Protein AF-A0A315W1S6-F1 (afdb_monomer_lite)

Foldseek 3Di:
DDDDDDPDPVVVVVVVVPVVDQPVNVVVVVCVVVVVVCVVVDVDCPDDDDVCCCVVPVVCVLVVVVVVPDPVVVCVVCVVVVCCCQPVVLQVQLCVQLVVVVVCVVVVVDDPPPPDDSVNSSVVSNVVSNDDVSSVVD

Organism: Gambusia affinis (NCBI:txid33528)

Structure (mmCIF, N/CA/C/O backbone):
data_AF-A0A315W1S6-F1
#
_entry.id   AF-A0A315W1S6-F1
#
loop_
_atom_site.group_PDB
_atom_site.id
_atom_site.type_symbol
_atom_site.label_atom_id
_atom_site.label_alt_id
_atom_site.label_comp_id
_atom_site.label_asym_id
_atom_site.label_entity_id
_atom_site.label_seq_id
_atom_site.pdbx_PDB_ins_code
_atom_site.Cartn_x
_atom_site.Cartn_y
_atom_site.Cartn_z
_atom_site.occupancy
_atom_site.B_iso_or_equiv
_atom_site.auth_seq_id
_atom_site.auth_comp_id
_atom_site.auth_asym_id
_atom_site.auth_atom_id
_atom_site.pdbx_PDB_model_num
ATOM 1 N N . MET A 1 1 ? -32.386 -45.837 -1.961 1.00 40.44 1 MET A N 1
ATOM 2 C CA . MET A 1 1 ? -31.676 -45.824 -3.257 1.00 40.44 1 MET A CA 1
ATOM 3 C C . MET A 1 1 ? -31.891 -44.440 -3.858 1.00 40.44 1 MET A C 1
ATOM 5 O O . MET A 1 1 ? -33.001 -44.146 -4.264 1.00 40.44 1 MET A O 1
ATOM 9 N N . THR A 1 2 ? -31.034 -43.481 -3.483 1.00 41.53 2 THR A N 1
ATOM 10 C CA . THR A 1 2 ? -29.819 -43.013 -4.211 1.00 41.53 2 THR A CA 1
ATOM 11 C C . THR A 1 2 ? -30.182 -41.946 -5.255 1.00 41.53 2 THR A C 1
ATOM 13 O O . THR A 1 2 ? -30.744 -42.282 -6.284 1.00 41.53 2 THR A O 1
ATOM 16 N N . THR A 1 3 ? -30.145 -40.657 -4.887 1.00 52.09 3 THR A N 1
ATOM 17 C CA . THR A 1 3 ? -29.018 -39.701 -5.079 1.00 52.09 3 THR A CA 1
ATOM 18 C C . THR A 1 3 ? -28.906 -39.209 -6.529 1.00 52.09 3 THR A C 1
ATOM 20 O O . THR A 1 3 ? -28.608 -40.022 -7.393 1.00 52.09 3 THR A O 1
ATOM 23 N N . GLY A 1 4 ? -29.042 -37.890 -6.782 1.00 50.69 4 GLY A N 1
ATOM 24 C CA . GLY A 1 4 ? -28.357 -37.287 -7.944 1.00 50.69 4 GLY A CA 1
ATOM 25 C C . GLY A 1 4 ? -28.987 -36.149 -8.771 1.00 50.69 4 GLY A C 1
ATOM 26 O O . GLY A 1 4 ? -28.719 -36.138 -9.963 1.00 50.69 4 GLY A O 1
ATOM 27 N N . TYR A 1 5 ? -29.753 -35.183 -8.235 1.00 46.59 5 TYR A N 1
ATOM 28 C CA . TYR A 1 5 ? -30.288 -34.079 -9.078 1.00 46.59 5 TYR A CA 1
ATOM 29 C C . TYR A 1 5 ? -30.145 -32.644 -8.526 1.00 46.59 5 TYR A C 1
ATOM 31 O O . TYR A 1 5 ? -30.942 -31.779 -8.865 1.00 46.59 5 TYR A O 1
ATOM 39 N N . LEU A 1 6 ? -29.125 -32.341 -7.714 1.00 47.41 6 LEU A N 1
ATOM 40 C CA . LEU A 1 6 ? -28.901 -30.975 -7.187 1.00 47.41 6 LEU A CA 1
ATOM 41 C C . LEU A 1 6 ? -27.542 -30.366 -7.582 1.00 47.41 6 LEU A C 1
ATOM 43 O O . LEU A 1 6 ? -26.946 -29.632 -6.802 1.00 47.41 6 LEU A O 1
ATOM 47 N N . THR A 1 7 ? -27.008 -30.667 -8.770 1.00 53.94 7 THR A N 1
ATOM 48 C CA . THR A 1 7 ? -25.676 -30.166 -9.175 1.00 53.94 7 THR A CA 1
ATOM 49 C C . THR A 1 7 ? -25.569 -29.805 -10.663 1.00 53.94 7 THR A C 1
ATOM 51 O O . THR A 1 7 ? -24.853 -30.475 -11.405 1.00 53.94 7 THR A O 1
ATOM 54 N N . PRO A 1 8 ? -26.266 -28.750 -11.126 1.00 46.69 8 PRO A N 1
ATOM 55 C CA . PRO A 1 8 ? -25.582 -27.846 -12.067 1.00 46.69 8 PRO A CA 1
ATOM 56 C C . PRO A 1 8 ? -25.764 -26.341 -11.783 1.00 46.69 8 PRO A C 1
ATOM 58 O O . PRO A 1 8 ? -24.904 -25.549 -12.162 1.00 46.69 8 PRO A O 1
ATOM 61 N N . GLU A 1 9 ? -26.823 -25.914 -11.087 1.00 46.53 9 GLU A N 1
ATOM 62 C CA . GLU A 1 9 ? -27.133 -24.477 -10.935 1.00 46.53 9 GLU A CA 1
ATOM 63 C C . GLU A 1 9 ? -26.238 -23.765 -9.908 1.00 46.53 9 GLU A C 1
ATOM 65 O O . GLU A 1 9 ? -25.869 -22.607 -10.098 1.00 46.53 9 GLU A O 1
ATOM 70 N N . VAL A 1 10 ? -25.790 -24.477 -8.868 1.00 51.47 10 VAL A N 1
ATOM 71 C CA . VAL A 1 10 ? -24.841 -23.938 -7.874 1.00 51.47 10 VAL A CA 1
ATOM 72 C C . VAL A 1 10 ? -23.447 -23.731 -8.487 1.00 51.47 10 VAL A C 1
ATOM 74 O O . VAL A 1 10 ? -22.735 -22.798 -8.123 1.00 51.47 10 VAL A O 1
ATOM 77 N N . PHE A 1 11 ? -23.073 -24.548 -9.477 1.00 42.72 11 PHE A N 1
ATOM 78 C CA . PHE A 1 11 ? -21.763 -24.473 -10.131 1.00 42.72 11 PHE A CA 1
ATOM 79 C C . PHE A 1 11 ? -21.660 -23.329 -11.153 1.00 42.72 11 PHE A C 1
ATOM 81 O O . PHE A 1 11 ? -20.580 -22.769 -11.336 1.00 42.72 11 PHE A O 1
ATOM 88 N N . HIS A 1 12 ? -22.770 -22.912 -11.771 1.00 43.03 12 HIS A N 1
ATOM 89 C CA . HIS A 1 12 ? -22.764 -21.793 -12.723 1.00 43.03 12 HIS A CA 1
ATOM 90 C C . HIS A 1 12 ? -22.821 -20.405 -12.062 1.00 43.03 12 HIS A C 1
ATOM 92 O O . HIS A 1 12 ? -22.309 -19.441 -12.634 1.00 43.03 12 HIS A O 1
ATOM 98 N N . LEU A 1 13 ? -23.374 -20.285 -10.849 1.00 49.09 13 LEU A N 1
ATOM 99 C CA . LEU A 1 13 ? -23.348 -19.032 -10.077 1.00 49.09 13 LEU A CA 1
ATOM 100 C C . LEU A 1 13 ? -21.956 -18.720 -9.502 1.00 49.09 13 LEU A C 1
ATOM 102 O O . LEU A 1 13 ? -21.578 -17.552 -9.399 1.00 49.09 13 LEU A O 1
ATOM 106 N N . SER A 1 14 ? -21.169 -19.758 -9.205 1.00 47.84 14 SER A N 1
ATOM 107 C CA . SER A 1 14 ? -19.799 -19.638 -8.691 1.00 47.84 14 SER A CA 1
ATOM 108 C C . SER A 1 14 ? -18.848 -18.948 -9.681 1.00 47.84 14 SER A C 1
ATOM 110 O O . SER A 1 14 ? -18.038 -18.123 -9.270 1.00 47.84 14 SER A O 1
ATOM 112 N N . GLN A 1 15 ? -19.000 -19.183 -10.989 1.00 45.25 15 GLN A N 1
ATOM 113 C CA . GLN A 1 15 ? -18.109 -18.611 -12.008 1.00 45.25 15 GLN A CA 1
ATOM 114 C C . GLN A 1 15 ? -18.272 -17.092 -12.198 1.00 45.25 15 GLN A C 1
ATOM 116 O O . GLN A 1 15 ? -17.299 -16.428 -12.539 1.00 45.25 15 GLN A O 1
ATOM 121 N N . ARG A 1 16 ? -19.460 -16.510 -11.955 1.00 46.75 16 ARG A N 1
ATOM 122 C CA . ARG A 1 16 ? -19.651 -15.044 -12.037 1.00 46.75 16 ARG A CA 1
ATOM 123 C C . ARG A 1 16 ? -19.263 -14.306 -10.758 1.00 46.75 16 ARG A C 1
ATOM 125 O O . ARG A 1 16 ? -18.845 -13.155 -10.842 1.00 46.75 16 ARG A O 1
ATOM 132 N N . PHE A 1 17 ? -19.410 -14.933 -9.590 1.00 48.69 17 PHE A N 1
ATOM 133 C CA . PHE A 1 17 ? -19.080 -14.286 -8.315 1.00 48.69 17 PHE A CA 1
ATOM 134 C C . PHE A 1 17 ? -17.566 -14.141 -8.110 1.00 48.69 17 PHE A C 1
ATOM 136 O O . PHE A 1 17 ? -17.119 -13.132 -7.568 1.00 48.69 17 PHE A O 1
ATOM 143 N N . THR A 1 18 ? -16.776 -15.085 -8.629 1.00 50.47 18 THR A N 1
ATOM 144 C CA . THR A 1 18 ? -15.306 -15.009 -8.625 1.00 50.47 18 THR A CA 1
ATOM 145 C C . THR A 1 18 ? -14.748 -13.931 -9.565 1.00 50.47 18 THR A C 1
ATOM 147 O O . THR A 1 18 ? -13.646 -13.453 -9.341 1.00 50.47 18 THR A O 1
ATOM 150 N N . THR A 1 19 ? -15.485 -13.472 -10.588 1.00 54.88 19 THR A N 1
ATOM 151 C CA . THR A 1 19 ? -14.997 -12.382 -11.466 1.00 54.88 19 THR A CA 1
ATOM 152 C C . THR A 1 19 ? -15.168 -10.989 -10.849 1.00 54.88 19 THR A C 1
ATOM 154 O O . THR A 1 19 ? -14.513 -10.046 -11.279 1.00 54.88 19 THR A O 1
ATOM 157 N N . VAL A 1 20 ? -16.062 -10.833 -9.867 1.00 65.62 20 VAL A N 1
ATOM 158 C CA . VAL A 1 20 ? -16.383 -9.524 -9.266 1.00 65.62 20 VAL A CA 1
ATOM 159 C C . VAL A 1 20 ? -15.652 -9.305 -7.940 1.00 65.62 20 VAL A C 1
ATOM 161 O O . VAL A 1 20 ? -15.377 -8.162 -7.582 1.00 65.62 20 VAL A O 1
ATOM 164 N N . VAL A 1 21 ? -15.326 -10.376 -7.211 1.00 66.00 21 VAL A N 1
ATOM 165 C CA . VAL A 1 21 ? -14.695 -10.288 -5.888 1.00 66.00 21 VAL A CA 1
ATOM 166 C C . VAL A 1 21 ? -13.268 -10.843 -5.954 1.00 66.00 21 VAL A C 1
ATOM 168 O O . VAL A 1 21 ? -13.116 -12.022 -6.269 1.00 66.00 21 VAL A O 1
ATOM 171 N N . PRO A 1 22 ? -12.234 -10.038 -5.631 1.00 72.44 22 PRO A N 1
ATOM 172 C CA . PRO A 1 22 ? -10.855 -10.509 -5.539 1.00 72.44 22 PRO A CA 1
ATOM 173 C C . PRO A 1 22 ? -10.724 -11.671 -4.554 1.00 72.44 22 PRO A C 1
ATOM 175 O O . PRO A 1 22 ? -11.362 -11.671 -3.496 1.00 72.44 22 PRO A O 1
ATOM 178 N N . GLU A 1 23 ? -9.853 -12.628 -4.856 1.00 76.62 23 GLU A N 1
ATOM 179 C CA . GLU A 1 23 ? -9.611 -13.794 -4.000 1.00 76.62 23 GLU A CA 1
ATOM 180 C C . GLU A 1 23 ? -9.186 -13.384 -2.578 1.00 76.62 23 GLU A C 1
ATOM 182 O O . GLU A 1 23 ? -9.690 -13.917 -1.586 1.00 76.62 23 GLU A O 1
ATOM 187 N N . SER A 1 24 ? -8.383 -12.322 -2.453 1.00 77.62 24 SER A N 1
ATOM 188 C CA . SER A 1 24 ? -7.978 -11.751 -1.162 1.00 77.62 24 SER A CA 1
ATOM 189 C C . SER A 1 24 ? -9.168 -11.256 -0.329 1.00 77.62 24 SER A C 1
ATOM 191 O O . SER A 1 24 ? -9.192 -11.444 0.887 1.00 77.62 24 SER A O 1
ATOM 193 N N . CYS A 1 25 ? -10.198 -10.672 -0.955 1.00 80.69 25 CYS A N 1
ATOM 194 C CA . CYS A 1 25 ? -11.408 -10.253 -0.243 1.00 80.69 25 CYS A CA 1
ATOM 195 C C . CYS A 1 25 ? -12.179 -11.457 0.308 1.00 80.69 25 CYS A C 1
ATOM 197 O O . CYS A 1 25 ? -12.702 -11.384 1.421 1.00 80.69 25 CYS A O 1
ATOM 199 N N . MET A 1 26 ? -12.226 -12.572 -0.430 1.00 82.69 26 MET A N 1
ATOM 200 C CA . MET A 1 26 ? -12.858 -13.797 0.063 1.00 82.69 26 MET A CA 1
ATOM 201 C C . MET A 1 26 ? -12.111 -14.377 1.266 1.00 82.69 26 MET A C 1
ATOM 203 O O . MET A 1 26 ? -12.754 -14.757 2.245 1.00 82.69 26 MET A O 1
ATOM 207 N N . LEU A 1 27 ? -10.776 -14.384 1.237 1.00 84.25 27 LEU A N 1
ATOM 208 C CA . LEU A 1 27 ? -9.953 -14.844 2.360 1.00 84.25 27 LEU A CA 1
ATOM 209 C C . LEU A 1 27 ? -10.137 -13.969 3.610 1.00 84.25 27 LEU A C 1
ATOM 211 O O . LEU A 1 27 ? -10.281 -14.502 4.712 1.00 84.25 27 LEU A O 1
ATOM 215 N N . ILE A 1 28 ? -10.212 -12.642 3.449 1.00 86.69 28 ILE A N 1
ATOM 216 C CA . ILE A 1 28 ? -10.489 -11.712 4.558 1.00 86.69 28 ILE A CA 1
ATOM 217 C C . ILE A 1 28 ? -11.876 -11.980 5.158 1.00 86.69 28 ILE A C 1
ATOM 219 O O . ILE A 1 28 ? -12.008 -12.089 6.378 1.00 86.69 28 ILE A O 1
ATOM 223 N N . LEU A 1 29 ? -12.911 -12.125 4.322 1.00 89.12 29 LEU A N 1
ATOM 224 C CA . LEU A 1 29 ? -14.271 -12.414 4.789 1.00 89.12 29 LEU A CA 1
ATOM 225 C C . LEU A 1 29 ? -14.357 -13.772 5.490 1.00 89.12 29 LEU A C 1
ATOM 227 O O . LEU A 1 29 ? -14.979 -13.878 6.546 1.00 89.12 29 LEU A O 1
ATOM 231 N N . LEU A 1 30 ? -13.703 -14.796 4.942 1.00 88.75 30 LEU A N 1
ATOM 232 C CA . LEU A 1 30 ? -13.627 -16.117 5.557 1.00 88.75 30 LEU A CA 1
ATOM 233 C C . LEU A 1 30 ? -12.952 -16.045 6.935 1.00 88.75 30 LEU A C 1
ATOM 235 O O . LEU A 1 30 ? -13.481 -16.590 7.904 1.00 88.75 30 LEU A O 1
ATOM 239 N N . GLY A 1 31 ? -11.827 -15.330 7.039 1.00 87.94 31 GLY A N 1
ATOM 240 C CA . GLY A 1 31 ? -11.129 -15.095 8.304 1.00 87.94 31 GLY A CA 1
ATOM 241 C C . GLY A 1 31 ? -11.994 -14.357 9.329 1.00 87.94 31 GLY A C 1
ATOM 242 O O . GLY A 1 31 ? -12.035 -14.753 10.494 1.00 87.94 31 GLY A O 1
ATOM 243 N N . LEU A 1 32 ? -12.748 -13.342 8.893 1.00 89.25 32 LEU A N 1
ATOM 244 C CA . LEU A 1 32 ? -13.686 -12.602 9.741 1.00 89.25 32 LEU A CA 1
ATOM 245 C C . LEU A 1 32 ? -14.813 -13.506 10.267 1.00 89.25 32 LEU A C 1
ATOM 247 O O . LEU A 1 32 ? -15.119 -13.479 11.460 1.00 89.25 32 LEU A O 1
ATOM 251 N N . VAL A 1 33 ? -15.413 -14.326 9.399 1.00 90.19 33 VAL A N 1
ATOM 252 C CA . VAL A 1 33 ? -16.495 -15.251 9.774 1.00 90.19 33 VAL A CA 1
ATOM 253 C C . VAL A 1 33 ? -15.987 -16.305 10.755 1.00 90.19 33 VAL A C 1
ATOM 255 O O . VAL A 1 33 ? -16.590 -16.491 11.811 1.00 90.19 33 VAL A O 1
ATOM 258 N N . LEU A 1 34 ? -14.863 -16.959 10.455 1.00 88.38 34 LEU A N 1
ATOM 259 C CA . LEU A 1 34 ? -14.267 -17.960 11.342 1.00 88.38 34 LEU A CA 1
ATOM 260 C C . LEU A 1 34 ? -13.861 -17.348 12.690 1.00 88.38 34 LEU A C 1
ATOM 262 O O . LEU A 1 34 ? -14.184 -17.912 13.737 1.00 88.38 34 LEU A O 1
ATOM 266 N N . GLY A 1 35 ? -13.228 -16.171 12.680 1.00 86.06 35 GLY A N 1
ATOM 267 C CA . GLY A 1 35 ? -12.874 -15.433 13.893 1.00 86.06 35 GLY A CA 1
ATOM 268 C C . GLY A 1 35 ? -14.100 -15.072 14.734 1.00 86.06 35 GLY A C 1
ATOM 269 O O . GLY A 1 35 ? -14.090 -15.265 15.950 1.00 86.06 35 GLY A O 1
ATOM 270 N N . GLY A 1 36 ? -15.184 -14.631 14.090 1.00 87.00 36 GLY A N 1
ATOM 271 C CA . GLY A 1 36 ? -16.458 -14.336 14.743 1.00 87.00 36 GLY A CA 1
ATOM 272 C C . GLY A 1 36 ? -17.109 -15.567 15.379 1.00 87.00 36 GLY A C 1
ATOM 273 O O . GLY A 1 36 ? -17.515 -15.513 16.540 1.00 87.00 36 GLY A O 1
ATOM 274 N N . VAL A 1 37 ? -17.159 -16.699 14.668 1.00 87.00 37 VAL A N 1
ATOM 275 C CA . VAL A 1 37 ? -17.707 -17.959 15.208 1.00 87.00 37 VAL A CA 1
ATOM 276 C C . VAL A 1 37 ? -16.900 -18.432 16.418 1.00 87.00 37 VAL A C 1
ATOM 278 O O . VAL A 1 37 ? -17.483 -18.805 17.438 1.00 87.00 37 VAL A O 1
ATOM 281 N N . VAL A 1 38 ? -15.567 -18.373 16.347 1.00 83.75 38 VAL A N 1
ATOM 282 C CA . VAL A 1 38 ? -14.687 -18.765 17.459 1.00 83.75 38 VAL A CA 1
ATOM 283 C C . VAL A 1 38 ? -14.848 -17.832 18.660 1.00 83.75 38 VAL A C 1
ATOM 285 O O . VAL A 1 38 ? -14.888 -18.319 19.790 1.00 83.75 38 VAL A O 1
ATOM 288 N N . LEU A 1 39 ? -14.996 -16.521 18.441 1.00 82.44 39 LEU A N 1
ATOM 289 C CA . LEU A 1 39 ? -15.220 -15.540 19.508 1.00 82.44 39 LEU A CA 1
ATOM 290 C C . LEU A 1 39 ? -16.530 -15.803 20.268 1.00 82.44 39 LEU A C 1
ATOM 292 O O . LEU A 1 39 ? -16.577 -15.663 21.489 1.00 82.44 39 LEU A O 1
ATOM 296 N N . ILE A 1 40 ? -17.584 -16.206 19.553 1.00 82.75 40 ILE A N 1
ATOM 297 C CA . ILE A 1 40 ? -18.885 -16.541 20.149 1.00 82.75 40 ILE A CA 1
ATOM 298 C C . ILE A 1 40 ? -18.818 -17.889 20.885 1.00 82.75 40 ILE A C 1
ATOM 300 O O . ILE A 1 40 ? -19.383 -18.027 21.971 1.00 82.75 40 ILE A O 1
ATOM 304 N N . ALA A 1 41 ? -18.127 -18.881 20.316 1.00 81.38 41 ALA A N 1
ATOM 305 C CA . ALA A 1 41 ? -18.065 -20.238 20.856 1.00 81.38 41 ALA A CA 1
ATOM 306 C C . ALA A 1 41 ? -17.084 -20.396 22.032 1.00 81.38 41 ALA A C 1
ATOM 308 O O . ALA A 1 41 ? -17.318 -21.212 22.924 1.00 81.38 41 ALA A O 1
ATOM 309 N N . SER A 1 42 ? -15.986 -19.636 22.054 1.00 67.69 42 SER A N 1
ATOM 310 C CA . SER A 1 42 ? -14.892 -19.817 23.007 1.00 67.69 42 SER A CA 1
ATOM 311 C C . SER A 1 42 ? -14.569 -18.502 23.715 1.00 67.69 42 SER A C 1
ATOM 313 O O . SER A 1 42 ? -13.978 -17.594 23.142 1.00 67.69 42 SER A O 1
ATOM 315 N N . LYS A 1 43 ? -14.884 -18.401 25.015 1.00 61.78 43 LYS A N 1
ATOM 316 C CA . LYS A 1 43 ? -14.521 -17.239 25.861 1.00 61.78 43 LYS A CA 1
ATOM 317 C C . LYS A 1 43 ? -13.003 -17.079 26.098 1.00 61.78 43 LYS A C 1
ATOM 319 O O . LYS A 1 43 ? -12.597 -16.281 26.941 1.00 61.78 43 LYS A O 1
ATOM 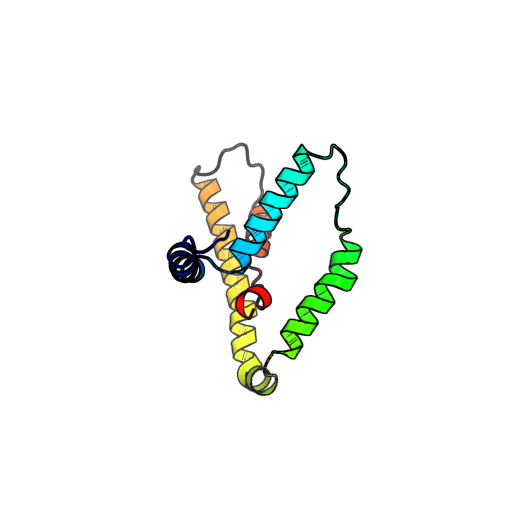324 N N . LYS A 1 44 ? -12.155 -17.841 25.400 1.00 57.00 44 LYS A N 1
ATOM 325 C CA . LYS A 1 44 ? -10.693 -17.711 25.405 1.00 57.00 44 LYS A CA 1
ATOM 326 C C . LYS A 1 44 ? -10.193 -17.515 23.975 1.00 57.00 44 LYS A C 1
ATOM 328 O O . LYS A 1 44 ? -10.413 -18.375 23.125 1.00 57.00 44 LYS A O 1
ATOM 333 N N . GLN A 1 45 ? -9.464 -16.422 23.740 1.00 57.00 45 GLN A N 1
ATOM 334 C CA . GLN A 1 45 ? -8.667 -16.223 22.527 1.00 57.00 45 GLN A CA 1
ATOM 335 C C . GLN A 1 45 ? -7.526 -17.251 22.492 1.00 57.00 45 GLN A C 1
ATOM 337 O O . GLN A 1 45 ? -6.431 -16.990 22.977 1.00 57.00 45 GLN A O 1
ATOM 342 N N . LEU A 1 46 ? -7.788 -18.443 21.955 1.00 56.75 46 LEU A N 1
ATOM 343 C CA . LEU A 1 46 ? -6.763 -19.480 21.773 1.00 56.75 46 LEU A CA 1
ATOM 344 C C . LEU A 1 46 ? -5.885 -19.240 20.531 1.00 56.75 46 LEU A C 1
ATOM 346 O O . LEU A 1 46 ? -4.855 -19.884 20.387 1.00 56.75 46 LEU A O 1
ATOM 350 N N . TYR A 1 47 ? -6.269 -18.301 19.663 1.00 59.78 47 TYR A N 1
ATOM 351 C CA . TYR A 1 47 ? -5.580 -17.971 18.414 1.00 59.78 47 TYR A CA 1
ATOM 352 C C . TYR A 1 47 ? -5.245 -16.476 18.361 1.00 59.78 47 TYR A C 1
ATOM 354 O O . TYR A 1 47 ? -5.835 -15.721 17.593 1.00 59.78 47 TYR A O 1
ATOM 362 N N . GLN A 1 48 ? -4.323 -16.022 19.211 1.00 66.25 48 GLN A N 1
ATOM 363 C CA . GLN A 1 48 ? -3.577 -14.798 18.913 1.00 66.25 48 GLN A CA 1
ATOM 364 C C . GLN A 1 48 ? -2.288 -15.215 18.216 1.00 66.25 48 GLN A C 1
ATOM 366 O O . GLN A 1 48 ? -1.502 -15.985 18.765 1.00 66.25 48 GLN A O 1
ATOM 371 N N . LEU A 1 49 ? -2.111 -14.753 16.980 1.00 68.81 49 LEU A N 1
ATOM 372 C CA . LEU A 1 49 ? -0.865 -14.949 16.261 1.00 68.81 49 LEU A CA 1
ATOM 373 C C . LEU A 1 49 ? 0.180 -14.035 16.905 1.00 68.81 49 LEU A C 1
ATOM 375 O O . LEU A 1 49 ? -0.009 -12.819 16.942 1.00 68.81 49 LEU A O 1
ATOM 379 N N . ASP A 1 50 ? 1.247 -14.618 17.444 1.00 83.50 50 ASP A N 1
ATOM 380 C CA . ASP A 1 50 ? 2.331 -13.827 18.014 1.00 83.50 50 ASP A CA 1
ATOM 381 C C . ASP A 1 50 ? 3.003 -13.003 16.896 1.00 83.50 50 ASP A C 1
ATOM 383 O O . ASP A 1 50 ? 3.382 -13.582 15.867 1.00 83.50 50 ASP A O 1
ATOM 387 N N . PRO A 1 51 ? 3.159 -11.674 17.055 1.00 82.88 51 PRO A N 1
ATOM 388 C CA . PRO A 1 51 ? 3.765 -10.831 16.030 1.00 82.88 51 PRO A CA 1
ATOM 389 C C . PRO A 1 51 ? 5.166 -11.300 15.632 1.00 82.88 51 PRO A C 1
ATOM 391 O O . PRO A 1 51 ? 5.517 -11.225 14.456 1.00 82.88 51 PRO A O 1
ATOM 394 N N . ALA A 1 52 ? 5.958 -11.829 16.570 1.00 87.75 52 ALA A N 1
ATOM 395 C CA . ALA A 1 52 ? 7.290 -12.324 16.260 1.00 87.75 52 ALA A CA 1
ATOM 396 C C . ALA A 1 52 ? 7.212 -13.539 15.328 1.00 87.75 52 ALA A C 1
ATOM 398 O O . ALA A 1 52 ? 7.922 -13.575 14.328 1.00 87.75 52 ALA A O 1
ATOM 399 N N . LEU A 1 53 ? 6.307 -14.492 15.576 1.00 87.25 53 LEU A N 1
ATOM 400 C CA . LEU A 1 53 ? 6.111 -15.636 14.675 1.00 87.25 53 LEU A CA 1
ATOM 401 C C . LEU A 1 53 ? 5.609 -15.204 13.292 1.00 87.25 53 LEU A C 1
ATOM 403 O O . LEU A 1 53 ? 6.066 -15.740 12.280 1.00 87.25 53 LEU A O 1
ATOM 407 N N . PHE A 1 54 ? 4.716 -14.212 13.237 1.00 85.31 54 PHE A N 1
ATOM 408 C CA . PHE A 1 54 ? 4.248 -13.651 11.972 1.00 85.31 54 PHE A CA 1
ATOM 409 C C . PHE A 1 54 ? 5.401 -13.049 11.158 1.00 85.31 54 PHE A C 1
ATOM 411 O O . PHE A 1 54 ? 5.602 -13.427 10.004 1.00 85.31 54 PHE A O 1
ATOM 418 N N . PHE A 1 55 ? 6.196 -12.163 11.763 1.00 85.00 55 PHE A N 1
ATOM 419 C CA . PHE A 1 55 ? 7.278 -11.464 11.066 1.00 85.00 55 PHE A CA 1
ATOM 420 C C . PHE A 1 55 ? 8.500 -12.347 10.774 1.00 85.00 55 PHE A C 1
ATOM 422 O O . PHE A 1 55 ? 9.167 -12.122 9.767 1.00 85.00 55 PHE A O 1
ATOM 429 N N . LEU A 1 56 ? 8.807 -13.340 11.618 1.00 88.88 56 LEU A N 1
ATOM 430 C CA . LEU A 1 56 ? 9.990 -14.202 11.463 1.00 88.88 56 LEU A CA 1
ATOM 431 C C . LEU A 1 56 ? 9.751 -15.435 10.585 1.00 88.88 56 LEU A C 1
ATOM 433 O O . LEU A 1 56 ? 10.702 -15.911 9.973 1.00 88.88 56 LEU A O 1
ATOM 437 N N . PHE A 1 57 ? 8.526 -15.968 10.522 1.00 87.62 57 PHE A N 1
ATOM 438 C CA . PHE A 1 57 ? 8.241 -17.199 9.770 1.00 87.62 57 PHE A CA 1
ATOM 439 C C . PHE A 1 57 ? 7.215 -17.007 8.657 1.00 87.62 57 PHE A C 1
ATOM 441 O O . PHE A 1 57 ? 7.449 -17.463 7.537 1.00 87.62 57 PHE A O 1
ATOM 448 N N . LEU A 1 58 ? 6.100 -16.325 8.927 1.00 87.31 58 LEU A N 1
ATOM 449 C CA . LEU A 1 58 ? 5.036 -16.159 7.932 1.00 87.31 58 LEU A CA 1
ATOM 450 C C . LEU A 1 58 ? 5.440 -15.163 6.840 1.00 87.31 58 LEU A C 1
ATOM 452 O O . LEU A 1 58 ? 5.361 -15.475 5.658 1.00 87.31 58 LEU A O 1
ATOM 456 N N . LEU A 1 59 ? 5.943 -13.989 7.222 1.00 87.75 59 LEU A N 1
ATOM 457 C CA . LEU A 1 59 ? 6.329 -12.965 6.253 1.00 87.75 59 LEU A CA 1
ATOM 458 C C . LEU A 1 59 ? 7.467 -13.433 5.320 1.00 87.75 59 LEU A C 1
ATOM 460 O O . LEU A 1 59 ? 7.323 -13.274 4.108 1.00 87.75 59 LEU A O 1
ATOM 464 N N . PRO A 1 60 ? 8.563 -14.060 5.806 1.00 89.00 60 PRO A N 1
ATOM 465 C CA . PRO A 1 60 ? 9.651 -14.487 4.928 1.00 89.00 60 PRO A CA 1
ATOM 466 C C . PRO A 1 60 ? 9.254 -15.620 3.981 1.00 89.00 60 PRO A C 1
ATOM 468 O O . PRO A 1 60 ? 9.762 -15.674 2.865 1.00 89.00 60 PRO A O 1
ATOM 471 N N . THR A 1 61 ? 8.344 -16.506 4.396 1.00 88.69 61 THR A N 1
ATOM 472 C CA . THR A 1 61 ? 7.840 -17.573 3.517 1.00 88.69 61 THR A CA 1
ATOM 473 C C . THR A 1 61 ? 6.939 -17.013 2.420 1.00 88.69 61 THR A C 1
ATOM 475 O O . THR A 1 61 ? 7.132 -17.368 1.263 1.00 88.69 61 THR A O 1
ATOM 478 N N . ILE A 1 62 ? 6.044 -16.072 2.740 1.00 86.88 62 ILE A N 1
ATOM 479 C CA . ILE A 1 62 ? 5.163 -15.411 1.760 1.00 86.88 62 ILE A CA 1
ATOM 480 C C . ILE A 1 62 ? 5.975 -14.592 0.743 1.00 86.88 62 ILE A C 1
ATOM 482 O O . ILE A 1 62 ? 5.793 -14.736 -0.465 1.00 86.88 62 ILE A O 1
ATOM 486 N N . VAL A 1 63 ? 6.905 -13.755 1.218 1.00 86.19 63 VAL A N 1
ATOM 487 C CA . VAL A 1 63 ? 7.751 -12.928 0.338 1.00 86.19 63 VAL A CA 1
ATOM 488 C C . VAL A 1 63 ? 8.711 -13.795 -0.480 1.00 86.19 63 VAL A C 1
ATOM 490 O O . VAL A 1 63 ? 8.974 -13.488 -1.642 1.00 86.19 63 VAL A O 1
ATOM 493 N N . GLY A 1 64 ? 9.230 -14.879 0.102 1.00 86.38 64 GLY A N 1
ATOM 494 C CA . GLY A 1 64 ? 10.101 -15.825 -0.591 1.00 86.38 64 GLY A CA 1
ATOM 495 C C . GLY A 1 64 ? 9.389 -16.561 -1.724 1.00 86.38 64 GLY A C 1
ATOM 496 O O . GLY A 1 64 ? 9.945 -16.661 -2.816 1.00 86.38 64 GLY A O 1
ATOM 497 N N . ASP A 1 65 ? 8.160 -17.019 -1.488 1.00 86.44 65 ASP A N 1
ATOM 498 C CA . ASP A 1 65 ? 7.344 -17.698 -2.499 1.00 86.44 65 ASP A CA 1
ATOM 499 C C . ASP A 1 65 ? 6.985 -16.741 -3.649 1.00 86.44 65 ASP A C 1
ATOM 501 O O . ASP A 1 65 ? 7.274 -17.015 -4.815 1.00 86.44 65 ASP A O 1
ATOM 505 N N . ALA A 1 66 ? 6.504 -15.537 -3.322 1.00 84.31 66 ALA A N 1
ATOM 506 C CA . ALA A 1 66 ? 6.212 -14.505 -4.318 1.00 84.31 66 ALA A CA 1
ATOM 507 C C . ALA A 1 66 ? 7.459 -14.062 -5.109 1.00 84.31 66 ALA A C 1
ATOM 509 O O . ALA A 1 66 ? 7.393 -13.841 -6.319 1.00 84.31 66 ALA A O 1
ATOM 510 N N . GLY A 1 67 ? 8.611 -13.955 -4.441 1.00 84.81 67 GLY A N 1
ATOM 511 C CA . GLY A 1 67 ? 9.886 -13.626 -5.075 1.00 84.81 67 GLY A CA 1
ATOM 512 C C . GLY A 1 67 ? 10.409 -14.735 -5.992 1.00 84.81 67 GLY A C 1
ATOM 513 O O . GLY A 1 67 ? 11.014 -14.429 -7.019 1.00 84.81 67 GLY A O 1
ATOM 514 N N . TYR A 1 68 ? 10.156 -16.008 -5.668 1.00 85.00 68 TYR A N 1
ATOM 515 C CA . TYR A 1 68 ? 10.567 -17.152 -6.489 1.00 85.00 68 TYR A CA 1
ATOM 516 C C . TYR A 1 68 ? 9.792 -17.229 -7.811 1.00 85.00 68 TYR A C 1
ATOM 518 O O . TYR A 1 68 ? 10.386 -17.498 -8.857 1.00 85.00 68 TYR A O 1
ATOM 526 N N . PHE A 1 69 ? 8.487 -16.941 -7.788 1.00 82.12 69 PHE A N 1
ATOM 527 C CA . PHE A 1 69 ? 7.657 -16.899 -8.998 1.00 82.12 69 PHE A CA 1
ATOM 528 C C . PHE A 1 69 ? 7.877 -15.642 -9.859 1.00 82.12 69 PHE A C 1
ATOM 530 O O . PHE A 1 69 ? 7.377 -15.566 -10.984 1.00 82.12 69 PHE A O 1
ATOM 537 N N . MET A 1 70 ? 8.653 -14.664 -9.382 1.00 83.12 70 MET A N 1
ATOM 538 C CA . MET A 1 70 ? 8.902 -13.425 -10.112 1.00 83.12 70 MET A CA 1
ATOM 539 C C . MET A 1 70 ? 9.968 -13.603 -11.216 1.00 83.12 70 MET A C 1
ATOM 541 O O . MET A 1 70 ? 11.091 -14.033 -10.938 1.00 83.12 70 MET A O 1
ATOM 545 N N . PRO A 1 71 ? 9.697 -13.209 -12.479 1.00 84.31 71 PRO A N 1
ATOM 546 C CA . PRO A 1 71 ? 10.675 -13.304 -13.561 1.00 84.31 71 PRO A CA 1
ATOM 547 C C . PRO A 1 71 ? 11.802 -12.270 -13.392 1.00 84.31 71 PRO A C 1
ATOM 549 O O . PRO A 1 71 ? 11.721 -11.139 -13.879 1.00 84.31 71 PRO A O 1
ATOM 552 N N . ALA A 1 72 ? 12.893 -12.685 -12.744 1.00 81.38 72 ALA A N 1
ATOM 553 C CA . ALA A 1 72 ? 14.013 -11.817 -12.376 1.00 81.38 72 ALA A CA 1
ATOM 554 C C . ALA A 1 72 ? 14.600 -11.016 -13.555 1.00 81.38 72 ALA A C 1
ATOM 556 O O . ALA A 1 72 ? 14.927 -9.844 -13.402 1.00 81.38 72 ALA A O 1
ATOM 557 N N . ARG A 1 73 ? 14.697 -11.606 -14.755 1.00 85.69 73 ARG A N 1
ATOM 558 C CA . ARG A 1 73 ? 15.309 -10.938 -15.917 1.00 85.69 73 ARG A CA 1
ATOM 559 C C . ARG A 1 73 ? 14.547 -9.677 -16.346 1.00 85.69 73 ARG A C 1
ATOM 561 O O . ARG A 1 73 ? 15.152 -8.622 -16.468 1.00 85.69 73 ARG A O 1
ATOM 568 N N . LEU A 1 74 ? 13.222 -9.766 -16.491 1.00 83.75 74 LEU A N 1
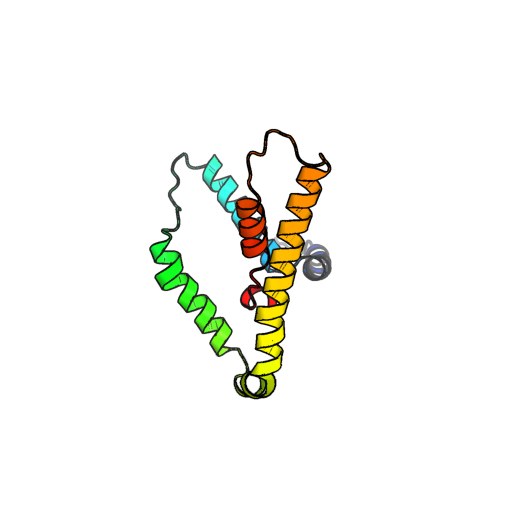ATOM 569 C CA . LEU A 1 74 ? 12.395 -8.613 -16.872 1.00 83.75 74 LEU A CA 1
ATOM 570 C C . LEU A 1 74 ? 12.332 -7.562 -15.756 1.00 83.75 74 LEU A C 1
ATOM 572 O O . LEU A 1 74 ? 12.245 -6.368 -16.048 1.00 83.75 74 LEU A O 1
ATOM 576 N N . PHE A 1 75 ? 12.383 -8.006 -14.496 1.00 85.00 75 PHE A N 1
ATOM 577 C CA . PHE A 1 75 ? 12.437 -7.123 -13.335 1.00 85.00 75 PHE A CA 1
ATOM 578 C C . PHE A 1 75 ? 13.714 -6.276 -13.327 1.00 85.00 75 PHE A C 1
ATOM 580 O O . PHE A 1 75 ? 13.629 -5.057 -13.203 1.00 85.00 75 PHE A O 1
ATOM 587 N N . PHE A 1 76 ? 14.885 -6.894 -13.511 1.00 86.88 76 PHE A N 1
ATOM 588 C CA . PHE A 1 76 ? 16.158 -6.169 -13.532 1.00 86.88 76 PHE A CA 1
ATOM 589 C C . PHE A 1 76 ? 16.304 -5.268 -14.764 1.00 86.88 76 PHE A C 1
ATOM 591 O O . PHE A 1 76 ? 16.831 -4.164 -14.635 1.00 86.88 76 PHE A O 1
ATOM 598 N N . ASP A 1 77 ? 15.763 -5.674 -15.917 1.00 92.00 77 ASP A N 1
ATOM 599 C CA . ASP A 1 77 ? 15.763 -4.850 -17.134 1.00 92.00 77 ASP A CA 1
ATOM 600 C C . ASP A 1 77 ? 14.901 -3.574 -16.988 1.00 92.00 77 ASP A C 1
ATOM 602 O O . ASP A 1 77 ? 15.195 -2.558 -17.615 1.00 92.00 77 ASP A O 1
ATOM 606 N N . ASN A 1 78 ? 13.863 -3.591 -16.135 1.00 90.38 78 ASN A N 1
ATOM 607 C CA . ASN A 1 78 ? 12.932 -2.467 -15.918 1.00 90.38 78 ASN A CA 1
ATOM 608 C C . ASN A 1 78 ? 12.967 -1.904 -14.486 1.00 90.38 78 ASN A C 1
ATOM 610 O O . ASN A 1 78 ? 12.039 -1.208 -14.060 1.00 90.38 78 ASN A O 1
ATOM 614 N N . LEU A 1 79 ? 14.040 -2.174 -13.738 1.00 89.50 79 LEU A N 1
ATOM 615 C CA . LEU A 1 79 ? 14.124 -1.859 -12.311 1.00 89.50 79 LEU A CA 1
ATOM 616 C C . LEU A 1 79 ? 13.911 -0.369 -12.025 1.00 89.50 79 LEU A C 1
ATOM 618 O O . LEU A 1 79 ? 13.238 -0.020 -11.059 1.00 89.50 79 LEU A O 1
ATOM 622 N N . GLY A 1 80 ? 14.420 0.513 -12.892 1.00 90.31 80 GLY A N 1
ATOM 623 C CA . GLY A 1 80 ? 14.229 1.959 -12.766 1.00 90.31 80 GLY A CA 1
ATOM 624 C C . GLY A 1 80 ? 12.753 2.366 -12.803 1.00 90.31 80 GLY A C 1
ATOM 625 O O . GLY A 1 80 ? 12.289 3.084 -11.918 1.00 90.31 80 GLY A O 1
ATOM 626 N N . SER A 1 81 ? 11.987 1.869 -13.777 1.00 90.50 81 SER A N 1
ATOM 627 C CA . SER A 1 81 ? 10.551 2.156 -13.892 1.00 90.50 81 SER A CA 1
ATOM 628 C C . SER A 1 81 ? 9.774 1.600 -12.702 1.00 90.50 81 SER A C 1
ATOM 630 O O . SER A 1 81 ? 8.961 2.314 -12.119 1.00 90.50 81 SER A O 1
ATOM 632 N N . ILE A 1 82 ? 10.071 0.363 -12.295 1.00 89.44 82 ILE A N 1
ATOM 633 C CA . ILE A 1 82 ? 9.423 -0.289 -11.150 1.00 89.44 82 ILE A CA 1
ATOM 634 C C . ILE A 1 82 ? 9.687 0.497 -9.868 1.00 89.44 82 ILE A C 1
ATOM 636 O O . ILE A 1 82 ? 8.748 0.799 -9.139 1.00 89.44 82 ILE A O 1
ATOM 640 N N . LEU A 1 83 ? 10.937 0.890 -9.617 1.00 89.38 83 LEU A N 1
ATOM 641 C CA . LEU A 1 83 ? 11.301 1.680 -8.444 1.00 89.38 83 LEU A CA 1
ATOM 642 C C . LEU A 1 83 ? 10.630 3.058 -8.462 1.00 89.38 83 LEU A C 1
ATOM 644 O O . LEU A 1 83 ? 10.200 3.543 -7.421 1.00 89.38 83 LEU A O 1
ATOM 648 N N . THR A 1 84 ? 10.492 3.673 -9.638 1.00 91.19 84 THR A N 1
ATOM 649 C CA . THR A 1 84 ? 9.809 4.967 -9.775 1.00 91.19 84 THR A CA 1
ATOM 650 C C . THR A 1 84 ? 8.327 4.834 -9.428 1.00 91.19 84 THR A C 1
ATOM 652 O O . THR A 1 84 ? 7.823 5.606 -8.617 1.00 91.19 84 THR A O 1
ATOM 655 N N . TYR A 1 85 ? 7.634 3.825 -9.963 1.00 88.81 85 TYR A N 1
ATOM 656 C CA . TYR A 1 85 ? 6.234 3.565 -9.614 1.00 88.81 85 TYR A CA 1
ATOM 657 C C . TYR A 1 85 ? 6.063 3.168 -8.147 1.00 88.81 85 T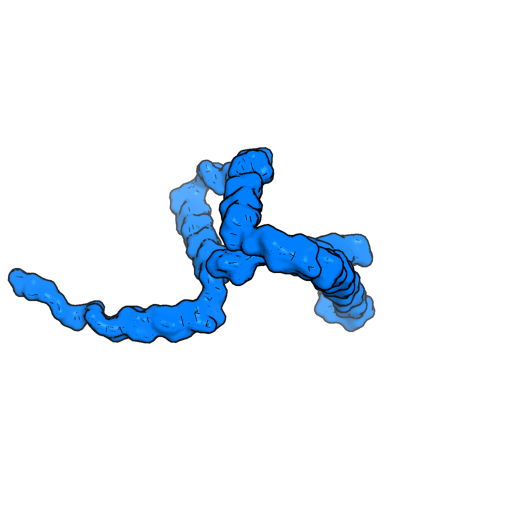YR A C 1
ATOM 659 O O . TYR A 1 85 ? 5.157 3.667 -7.484 1.00 88.81 85 TYR A O 1
ATOM 667 N N . ALA A 1 86 ? 6.948 2.320 -7.626 1.00 88.38 86 ALA A N 1
ATOM 668 C CA . ALA A 1 86 ? 6.892 1.869 -6.246 1.00 88.38 86 ALA A CA 1
ATOM 669 C C . ALA A 1 86 ? 7.155 3.018 -5.267 1.00 88.38 86 ALA A C 1
ATOM 671 O O . ALA A 1 86 ? 6.373 3.215 -4.351 1.00 88.38 86 ALA A O 1
ATOM 672 N N . VAL A 1 87 ? 8.210 3.813 -5.447 1.00 90.25 87 VAL A N 1
ATOM 673 C CA . VAL A 1 87 ? 8.577 4.871 -4.491 1.00 90.25 87 VAL A CA 1
ATOM 674 C C . VAL A 1 87 ? 7.755 6.134 -4.719 1.00 90.25 87 VAL A C 1
ATOM 676 O O . VAL A 1 87 ? 7.102 6.619 -3.801 1.00 90.25 87 VAL A O 1
ATOM 679 N N . VAL A 1 88 ? 7.754 6.678 -5.938 1.00 93.25 88 VAL A N 1
ATOM 680 C CA . VAL A 1 88 ? 7.055 7.942 -6.219 1.00 93.25 88 VAL A CA 1
ATOM 681 C C . VAL A 1 88 ? 5.545 7.742 -6.143 1.00 93.25 88 VAL A C 1
ATOM 683 O O . VAL A 1 88 ? 4.853 8.585 -5.578 1.00 93.25 88 VAL A O 1
ATOM 686 N N . GLY A 1 89 ? 5.033 6.614 -6.647 1.00 90.94 89 GLY A N 1
ATOM 687 C CA . GLY A 1 89 ? 3.606 6.303 -6.592 1.00 90.94 89 GLY A CA 1
ATOM 688 C C . GLY A 1 89 ? 3.095 6.115 -5.164 1.00 90.94 89 GLY A C 1
ATOM 689 O O . GLY A 1 89 ? 2.064 6.691 -4.819 1.00 90.94 89 GLY A O 1
ATOM 690 N N . THR A 1 90 ? 3.826 5.387 -4.311 1.00 92.62 90 THR A N 1
ATOM 691 C CA . THR A 1 90 ? 3.418 5.208 -2.905 1.00 92.62 90 THR A CA 1
ATOM 692 C C . THR A 1 90 ? 3.552 6.494 -2.099 1.00 92.62 90 THR A C 1
ATOM 694 O O . THR A 1 90 ? 2.637 6.835 -1.359 1.00 92.62 90 THR A O 1
ATOM 697 N N . LEU A 1 91 ? 4.626 7.270 -2.276 1.00 93.69 91 LEU A N 1
ATOM 698 C CA . LEU A 1 91 ? 4.763 8.561 -1.595 1.00 93.69 91 LEU A CA 1
ATOM 699 C C . LEU A 1 91 ? 3.652 9.529 -2.005 1.00 93.69 91 LEU A C 1
ATOM 701 O O . LEU A 1 91 ? 3.027 10.147 -1.145 1.00 93.69 91 LEU A O 1
ATOM 705 N N . TRP A 1 92 ? 3.375 9.641 -3.306 1.00 94.50 92 TRP A N 1
ATOM 706 C CA . TRP A 1 92 ? 2.305 10.499 -3.804 1.00 94.50 92 TRP A CA 1
ATOM 707 C C . TRP A 1 92 ? 0.945 10.073 -3.247 1.00 94.50 92 TRP A C 1
ATOM 709 O O . TRP A 1 92 ? 0.196 10.911 -2.752 1.00 94.50 92 TRP A O 1
ATOM 719 N N . ASN A 1 93 ? 0.645 8.773 -3.254 1.00 93.44 93 ASN A N 1
ATOM 720 C CA . ASN A 1 93 ? -0.610 8.255 -2.721 1.00 93.44 93 ASN A CA 1
ATOM 721 C C . ASN A 1 93 ? -0.722 8.446 -1.196 1.00 93.44 93 ASN A C 1
ATOM 723 O O . ASN A 1 93 ? -1.769 8.880 -0.713 1.00 93.44 93 ASN A O 1
ATOM 727 N N . ALA A 1 94 ? 0.353 8.226 -0.435 1.00 93.88 94 ALA A N 1
ATOM 728 C CA . ALA A 1 94 ? 0.387 8.461 1.009 1.00 93.88 94 ALA A CA 1
ATOM 729 C C . ALA A 1 94 ? 0.167 9.942 1.364 1.00 93.88 94 ALA A C 1
ATOM 731 O O . ALA A 1 94 ? -0.631 10.256 2.250 1.00 93.88 94 ALA A O 1
ATOM 732 N N . PHE A 1 95 ? 0.818 10.864 0.647 1.00 94.38 95 PHE A N 1
ATOM 733 C CA . PHE A 1 95 ? 0.621 12.298 0.865 1.00 94.38 95 PHE A CA 1
ATOM 734 C C . PHE A 1 95 ? -0.769 12.750 0.432 1.00 94.38 95 PHE A C 1
ATOM 736 O O . PHE A 1 95 ? -1.431 13.453 1.191 1.00 94.38 95 PHE A O 1
ATOM 743 N N . CYS A 1 96 ? -1.244 12.342 -0.747 1.00 94.50 96 CYS A N 1
ATOM 744 C CA . CYS A 1 96 ? -2.578 12.706 -1.214 1.00 94.50 96 CYS A CA 1
ATOM 745 C C . CYS A 1 96 ? -3.656 12.224 -0.243 1.00 94.50 96 CYS A C 1
ATOM 747 O O . CYS A 1 96 ? -4.501 13.019 0.152 1.00 94.50 96 CYS A O 1
ATOM 749 N N . THR A 1 97 ? -3.611 10.964 0.191 1.00 93.19 97 THR A N 1
ATOM 750 C CA . THR A 1 97 ? -4.599 10.425 1.140 1.00 93.19 97 THR A CA 1
ATOM 751 C C . THR A 1 97 ? -4.516 11.113 2.504 1.00 93.19 97 THR A C 1
ATOM 753 O O . THR A 1 97 ? -5.546 11.559 3.015 1.00 93.19 97 THR A O 1
ATOM 756 N N . GLY A 1 98 ? -3.311 11.289 3.058 1.00 91.94 98 GLY A N 1
ATOM 757 C CA . GLY A 1 98 ? -3.101 11.973 4.338 1.00 91.94 98 GLY A CA 1
ATOM 758 C C . GLY A 1 98 ? -3.544 13.441 4.323 1.00 91.94 98 GLY A C 1
ATOM 759 O O . GLY A 1 98 ? -4.276 13.877 5.214 1.00 91.94 98 GLY A O 1
ATOM 760 N N . PHE A 1 99 ? -3.184 14.201 3.283 1.00 92.25 99 PHE A N 1
ATOM 761 C CA . PHE A 1 99 ? -3.618 15.593 3.133 1.00 92.25 99 PHE A CA 1
ATOM 762 C C . PHE A 1 99 ? -5.106 15.715 2.808 1.00 92.25 99 PHE A C 1
ATOM 764 O O . PHE A 1 99 ? -5.745 16.629 3.322 1.00 92.25 99 PHE A O 1
ATOM 771 N N . CYS A 1 100 ? -5.690 14.813 2.012 1.00 92.06 100 CYS A N 1
ATOM 772 C CA . CYS A 1 100 ? -7.135 14.799 1.768 1.00 92.06 100 CYS A CA 1
ATOM 773 C C . CYS A 1 100 ? -7.922 14.580 3.065 1.00 92.06 100 CYS A C 1
ATOM 775 O O . CYS A 1 100 ? -8.905 15.280 3.298 1.00 92.06 100 CYS A O 1
ATOM 777 N N . LEU A 1 101 ? -7.480 13.660 3.927 1.00 89.06 101 LEU A N 1
ATOM 778 C CA . LEU A 1 101 ? -8.094 13.427 5.239 1.00 89.06 101 LEU A CA 1
ATOM 779 C C . LEU A 1 101 ? -7.924 14.633 6.170 1.00 89.06 101 LEU A C 1
ATOM 781 O O . LEU A 1 101 ? -8.886 15.057 6.812 1.00 89.06 101 LEU A O 1
ATOM 785 N N . TYR A 1 102 ? -6.737 15.240 6.192 1.00 87.12 102 TYR A N 1
ATOM 786 C CA . TYR A 1 102 ? -6.494 16.461 6.960 1.00 87.12 102 TYR A CA 1
ATOM 787 C C . TYR A 1 102 ? -7.348 17.642 6.467 1.00 87.12 102 TYR A C 1
ATOM 789 O O . TYR A 1 102 ? -7.935 18.370 7.268 1.00 87.12 102 TYR A O 1
ATOM 797 N N . ALA A 1 103 ? -7.486 17.808 5.151 1.00 87.56 103 ALA A N 1
ATOM 798 C CA . ALA A 1 103 ? -8.355 18.815 4.554 1.00 87.56 103 ALA A CA 1
ATOM 799 C C . ALA A 1 103 ? -9.835 18.541 4.867 1.00 87.56 103 ALA A C 1
ATOM 801 O O . ALA A 1 103 ? -10.563 19.469 5.208 1.00 87.56 103 ALA A O 1
ATOM 802 N N . ALA A 1 104 ? -10.280 17.280 4.831 1.00 87.31 104 ALA A N 1
ATOM 803 C CA . ALA A 1 104 ? -11.637 16.893 5.218 1.00 87.31 104 ALA A CA 1
ATOM 804 C C . ALA A 1 104 ? -11.931 17.194 6.699 1.00 87.31 104 ALA A C 1
ATOM 806 O O . ALA A 1 104 ? -13.036 17.634 7.026 1.00 87.31 104 ALA A O 1
ATOM 807 N N . LYS A 1 105 ? -10.935 17.035 7.583 1.00 83.44 105 LYS A N 1
ATOM 808 C CA . LYS A 1 105 ? -11.020 17.488 8.980 1.00 83.44 105 LYS A CA 1
ATOM 809 C C . LYS A 1 105 ? -11.194 19.004 9.057 1.00 83.44 105 LYS A C 1
ATOM 811 O O . LYS A 1 105 ? -12.071 19.480 9.769 1.00 83.44 105 LYS A O 1
ATOM 816 N N . LEU A 1 106 ? -10.392 19.761 8.309 1.00 81.06 106 LEU A N 1
ATOM 817 C CA . LEU A 1 106 ? -10.435 21.227 8.322 1.00 81.06 106 LEU A CA 1
ATOM 818 C C . LEU A 1 106 ? -11.751 21.788 7.750 1.00 81.06 106 LEU A C 1
ATOM 820 O O . LEU A 1 106 ? -12.216 22.836 8.188 1.00 81.06 106 LEU A O 1
ATOM 824 N N . LEU A 1 107 ? -12.368 21.067 6.809 1.00 82.81 107 LEU A N 1
ATOM 825 C CA . LEU A 1 107 ? -13.684 21.365 6.232 1.00 82.81 107 LEU A CA 1
ATOM 826 C C . LEU A 1 107 ? -14.865 20.940 7.129 1.00 82.81 107 LEU A C 1
ATOM 828 O O . LEU A 1 107 ? -16.014 21.137 6.741 1.00 82.81 107 LEU A O 1
ATOM 832 N N . GLY A 1 108 ? -14.608 20.359 8.307 1.00 77.00 108 GLY A N 1
ATOM 833 C CA . GLY A 1 108 ? -15.646 19.962 9.265 1.00 77.00 108 GLY A CA 1
ATOM 834 C C . GLY A 1 108 ? -16.454 18.725 8.857 1.00 77.00 108 GLY A C 1
ATOM 835 O O . GLY A 1 108 ? -17.543 18.509 9.379 1.00 77.00 108 GLY A O 1
ATOM 836 N N . VAL A 1 109 ? -15.948 17.912 7.921 1.00 75.56 109 VAL A N 1
ATOM 837 C CA . VAL A 1 109 ? -16.588 16.647 7.502 1.00 75.56 109 VAL A CA 1
ATOM 838 C C . VAL A 1 109 ? -16.346 15.536 8.533 1.00 75.56 109 VAL A C 1
ATOM 840 O O 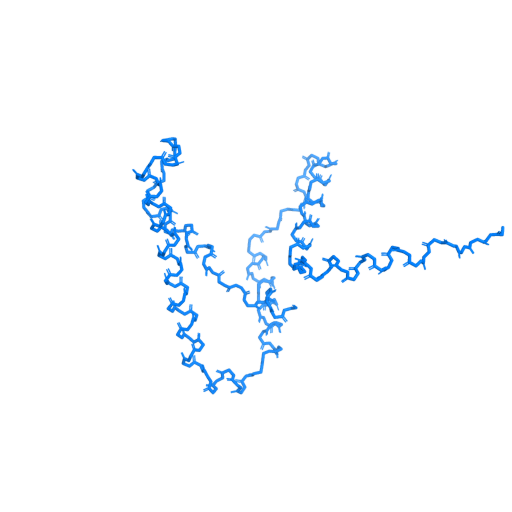. VAL A 1 109 ? -17.131 14.597 8.641 1.00 75.56 109 VAL A O 1
ATOM 843 N N . ILE A 1 110 ? -15.252 15.642 9.290 1.00 72.19 110 ILE A N 1
ATOM 844 C CA . ILE A 1 110 ? -14.841 14.682 10.317 1.00 72.19 110 ILE A CA 1
ATOM 845 C C . ILE A 1 110 ? -15.199 15.258 11.690 1.00 72.19 110 ILE A C 1
ATOM 847 O O . ILE A 1 110 ? -14.914 16.419 11.969 1.00 72.19 110 ILE A O 1
ATOM 851 N N . ASP A 1 111 ? -15.822 14.431 12.530 1.00 67.38 111 ASP A N 1
ATOM 852 C CA . ASP A 1 111 ? -16.296 14.786 13.871 1.00 67.38 111 ASP A CA 1
ATOM 853 C C . ASP A 1 111 ? -15.176 15.400 14.743 1.00 67.38 111 ASP A C 1
ATOM 855 O O . ASP A 1 111 ? -14.053 14.887 14.782 1.00 67.38 111 ASP A O 1
ATOM 859 N N . GLU A 1 112 ? -15.481 16.478 15.480 1.00 59.50 112 GLU A N 1
ATOM 860 C CA . GLU A 1 112 ? -14.536 17.199 16.359 1.00 59.50 112 GLU A CA 1
ATOM 861 C C . GLU A 1 112 ? -13.922 16.311 17.459 1.00 59.50 112 GLU A C 1
ATOM 863 O O . GLU A 1 112 ? -12.913 16.671 18.070 1.00 59.50 112 GLU A O 1
ATOM 868 N N . ARG A 1 113 ? -14.497 15.128 17.712 1.00 59.31 113 ARG A N 1
ATOM 869 C CA . ARG A 1 113 ? -13.967 14.122 18.648 1.00 59.31 113 ARG A CA 1
ATOM 870 C C . ARG A 1 113 ? -12.660 13.477 18.178 1.00 59.31 113 ARG A C 1
ATOM 872 O O . ARG A 1 113 ? -11.973 12.861 18.995 1.00 59.31 113 ARG A O 1
ATOM 879 N N . VAL A 1 114 ? -12.304 13.587 16.897 1.00 65.69 114 VAL A N 1
ATOM 880 C CA . VAL A 1 114 ? -11.063 13.016 16.357 1.00 65.69 114 VAL A CA 1
ATOM 881 C C . VAL A 1 114 ? -9.887 13.951 16.667 1.00 65.69 114 VAL A C 1
ATOM 883 O O . VAL A 1 114 ? -9.529 14.831 15.881 1.00 65.69 114 VAL A O 1
ATOM 886 N N . GLN A 1 115 ? -9.244 13.730 17.818 1.00 66.62 115 GLN A N 1
ATOM 887 C CA . GLN A 1 115 ? -7.973 14.369 18.199 1.00 66.62 115 GLN A CA 1
ATOM 888 C C . GLN A 1 115 ? -6.770 13.762 17.456 1.00 66.62 115 GLN A C 1
ATOM 890 O O . GLN A 1 115 ? -5.744 13.471 18.057 1.00 66.62 115 GLN A O 1
ATOM 895 N N . ALA A 1 116 ? -6.908 13.535 16.152 1.00 71.62 116 ALA A N 1
ATOM 896 C CA . ALA A 1 116 ? -5.806 13.103 15.305 1.00 71.62 116 ALA A CA 1
ATOM 897 C C . ALA A 1 116 ? -5.078 14.339 14.766 1.00 71.62 116 ALA A C 1
ATOM 899 O O . ALA A 1 116 ? -5.719 15.269 14.243 1.00 71.62 116 ALA A O 1
ATOM 900 N N . ASP A 1 117 ? -3.760 14.370 14.923 1.00 82.31 117 ASP A N 1
ATOM 901 C CA . ASP A 1 117 ? -2.918 15.414 14.347 1.00 82.31 117 ASP A CA 1
ATOM 902 C C . ASP A 1 117 ? -2.609 15.110 12.870 1.00 82.31 117 ASP A C 1
ATOM 904 O O . ASP A 1 117 ? -2.918 14.032 12.356 1.00 82.31 117 ASP A O 1
ATOM 908 N N . LEU A 1 118 ? -1.995 16.058 12.159 1.00 83.62 118 LEU A N 1
ATOM 909 C CA . LEU A 1 118 ? -1.552 15.856 10.777 1.00 83.62 118 LEU A CA 1
ATOM 910 C C . LEU A 1 118 ? -0.699 14.579 10.634 1.00 83.62 118 LEU A C 1
ATOM 912 O O . LEU A 1 118 ? -0.855 13.842 9.661 1.00 83.62 118 LEU A O 1
ATOM 916 N N . MET A 1 119 ? 0.152 14.289 11.623 1.00 89.69 119 MET A N 1
ATOM 917 C CA . MET A 1 119 ? 1.002 13.097 11.628 1.00 89.69 119 MET A CA 1
ATOM 918 C C . MET A 1 119 ? 0.191 11.795 11.608 1.00 89.69 119 MET A C 1
ATOM 920 O O . MET A 1 119 ? 0.543 10.879 10.873 1.00 89.69 119 MET A O 1
ATOM 924 N N . ASP A 1 120 ? -0.916 11.717 12.348 1.00 90.12 120 ASP A N 1
ATOM 925 C CA . ASP A 1 120 ? -1.745 10.508 12.421 1.00 90.12 120 ASP A CA 1
ATOM 926 C C . ASP A 1 120 ? -2.434 10.218 11.081 1.00 90.12 120 ASP A C 1
ATOM 928 O O . ASP A 1 120 ? -2.505 9.067 10.644 1.00 90.12 120 ASP A O 1
ATOM 932 N N . PHE A 1 121 ? -2.885 11.263 10.378 1.00 89.50 121 PHE A N 1
ATOM 933 C CA . PHE A 1 121 ? -3.457 11.113 9.038 1.00 89.50 121 PHE A CA 1
ATOM 934 C C . PHE A 1 121 ? -2.405 10.740 7.993 1.00 89.50 121 PHE A C 1
ATOM 936 O O . PHE A 1 121 ? -2.699 9.944 7.101 1.00 89.50 121 PHE A O 1
ATOM 943 N N . LEU A 1 122 ? -1.181 11.268 8.100 1.00 91.50 122 LEU A N 1
ATOM 944 C CA . LEU A 1 122 ? -0.075 10.846 7.236 1.00 91.50 122 LEU A CA 1
ATOM 945 C C . LEU A 1 122 ? 0.349 9.402 7.519 1.00 91.50 122 LEU A C 1
ATOM 947 O O . LEU A 1 122 ? 0.613 8.663 6.574 1.00 91.50 122 LEU A O 1
ATOM 951 N N . LEU A 1 123 ? 0.376 8.977 8.785 1.00 92.88 123 LEU A N 1
ATOM 952 C CA . LEU A 1 123 ? 0.644 7.587 9.158 1.00 92.88 123 LEU A CA 1
ATOM 953 C C . LEU A 1 123 ? -0.435 6.656 8.605 1.00 92.88 123 LEU A C 1
ATOM 955 O O . LEU A 1 123 ? -0.111 5.621 8.026 1.00 92.88 123 LEU A O 1
ATOM 959 N N . PHE A 1 124 ? -1.708 7.043 8.702 1.00 92.06 124 PHE A N 1
ATOM 960 C CA . PHE A 1 124 ? -2.799 6.299 8.079 1.00 92.06 124 PHE A CA 1
ATOM 961 C C . PHE A 1 124 ? -2.651 6.230 6.551 1.00 92.06 124 PHE A C 1
ATOM 963 O O . PHE A 1 124 ? -2.758 5.150 5.971 1.00 92.06 124 PHE A O 1
ATOM 970 N N . GLY A 1 125 ? -2.343 7.356 5.901 1.00 91.56 125 GLY A N 1
ATOM 971 C CA . GLY A 1 125 ? -2.087 7.404 4.460 1.00 91.56 125 GLY A CA 1
ATOM 972 C C . GLY A 1 125 ? -0.913 6.517 4.039 1.00 91.56 125 GLY A C 1
ATOM 973 O O . GLY A 1 125 ? -1.008 5.795 3.049 1.00 91.56 125 GLY A O 1
ATOM 974 N N . ALA A 1 126 ? 0.168 6.492 4.822 1.00 93.25 126 ALA A N 1
ATOM 975 C CA . ALA A 1 126 ? 1.313 5.616 4.592 1.00 93.25 126 ALA A CA 1
ATOM 976 C C . ALA A 1 126 ? 0.950 4.128 4.736 1.00 93.25 126 ALA A C 1
ATOM 978 O O . ALA A 1 126 ? 1.357 3.325 3.897 1.00 93.25 126 ALA A O 1
ATOM 979 N N . LEU A 1 127 ? 0.152 3.764 5.747 1.00 91.81 127 LEU A N 1
ATOM 980 C CA . LEU A 1 127 ? -0.310 2.386 5.955 1.00 91.81 127 LEU A CA 1
ATOM 981 C C . LEU A 1 127 ? -1.189 1.889 4.802 1.00 91.81 127 LEU A C 1
ATOM 983 O O . LEU A 1 127 ? -0.988 0.780 4.319 1.00 91.81 127 LEU A O 1
ATOM 987 N N . ILE A 1 128 ? -2.137 2.708 4.340 1.00 90.38 128 ILE A N 1
ATOM 988 C CA . ILE A 1 128 ? -3.040 2.344 3.236 1.00 90.38 128 ILE A CA 1
ATOM 989 C C . ILE A 1 128 ? -2.329 2.379 1.881 1.00 90.38 128 ILE A C 1
ATOM 991 O O . ILE A 1 128 ? -2.702 1.652 0.963 1.00 90.38 128 ILE A O 1
ATOM 995 N N . SER A 1 129 ? -1.298 3.212 1.735 1.00 90.88 129 SER A N 1
ATOM 996 C CA . SER A 1 129 ? -0.545 3.305 0.490 1.00 90.88 129 SER A CA 1
ATOM 997 C C . SER A 1 129 ? 0.474 2.183 0.286 1.00 90.88 129 SER A C 1
ATOM 999 O O . SER A 1 129 ? 1.029 2.085 -0.813 1.00 90.88 129 SER A O 1
ATOM 1001 N N . ALA A 1 130 ? 0.766 1.370 1.299 1.00 86.44 130 ALA A N 1
ATOM 1002 C CA . ALA A 1 130 ? 1.644 0.223 1.132 1.00 86.44 130 ALA A CA 1
ATOM 1003 C C . ALA A 1 130 ? 1.009 -0.768 0.139 1.00 86.44 130 ALA A C 1
ATOM 1005 O O . ALA A 1 130 ? -0.065 -1.312 0.383 1.00 86.44 130 ALA A O 1
ATOM 1006 N N . VAL A 1 131 ? 1.666 -0.977 -1.004 1.00 74.81 131 VAL A N 1
ATOM 1007 C CA . VAL A 1 131 ? 1.213 -1.924 -2.030 1.00 74.81 131 VAL A CA 1
ATOM 1008 C C . VAL A 1 131 ? 1.773 -3.299 -1.692 1.00 74.81 131 VAL A C 1
ATOM 1010 O O . VAL A 1 131 ? 2.991 -3.456 -1.629 1.00 74.81 131 VAL A O 1
ATOM 1013 N N . ASP A 1 132 ? 0.896 -4.287 -1.509 1.00 74.44 132 ASP A N 1
ATOM 1014 C CA . ASP A 1 132 ? 1.295 -5.689 -1.401 1.00 74.44 132 ASP A CA 1
ATOM 1015 C C . ASP A 1 132 ? 1.213 -6.360 -2.787 1.00 74.44 132 ASP A C 1
ATOM 1017 O O . ASP A 1 132 ? 0.112 -6.657 -3.261 1.00 74.44 132 ASP A O 1
ATOM 1021 N N . PRO A 1 133 ? 2.349 -6.579 -3.479 1.00 59.78 133 PRO A N 1
ATOM 1022 C CA . PRO A 1 133 ? 2.348 -7.226 -4.786 1.00 59.78 133 PRO A CA 1
ATOM 1023 C C . PRO A 1 133 ? 1.927 -8.696 -4.701 1.00 59.78 133 PRO A C 1
ATOM 1025 O O . PRO A 1 133 ? 1.476 -9.242 -5.704 1.00 59.78 133 PRO A O 1
ATOM 1028 N N . VAL A 1 134 ? 2.037 -9.337 -3.531 1.00 61.06 134 VAL A N 1
ATOM 1029 C CA . VAL A 1 134 ? 1.720 -10.761 -3.369 1.00 61.06 134 VAL A CA 1
ATOM 1030 C C . VAL A 1 134 ? 0.231 -11.010 -3.581 1.00 61.06 134 VAL A C 1
ATOM 1032 O O . VAL A 1 134 ? -0.138 -11.908 -4.327 1.00 61.06 134 VAL A O 1
ATOM 1035 N N . ALA A 1 135 ? -0.6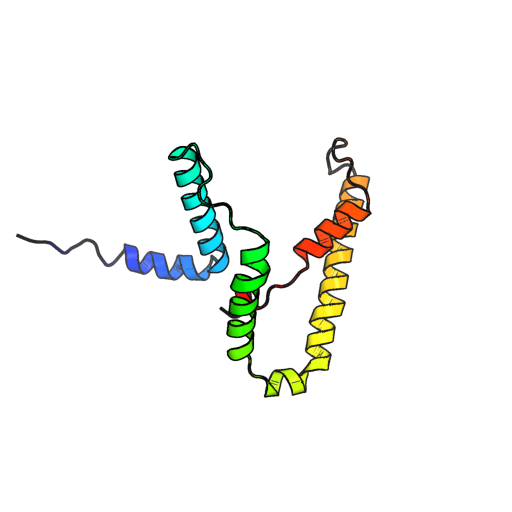26 -10.160 -3.012 1.00 60.56 135 ALA A N 1
ATOM 1036 C CA . ALA A 1 135 ? -2.076 -10.254 -3.182 1.00 60.56 135 ALA A CA 1
ATOM 1037 C C . ALA A 1 135 ? -2.552 -9.967 -4.621 1.00 60.56 135 ALA A C 1
ATOM 1039 O O . ALA A 1 135 ? -3.684 -10.296 -4.960 1.00 60.56 135 ALA A O 1
ATOM 1040 N N . VAL A 1 136 ? -1.715 -9.330 -5.448 1.00 55.75 136 VAL A N 1
ATOM 1041 C CA . VAL A 1 136 ? -2.029 -8.987 -6.846 1.00 55.75 136 VAL A CA 1
ATOM 1042 C C . VAL A 1 136 ? -1.467 -10.021 -7.830 1.00 55.75 136 VAL A C 1
ATOM 1044 O O . VAL A 1 136 ? -1.986 -10.149 -8.936 1.00 55.75 136 VAL A O 1
ATOM 1047 N N . LEU A 1 137 ? -0.397 -10.728 -7.452 1.00 51.09 137 LEU A N 1
ATOM 1048 C CA . LEU A 1 137 ? 0.251 -11.757 -8.272 1.00 51.09 137 LEU A CA 1
ATOM 1049 C C . LEU A 1 137 ? -0.290 -13.175 -8.025 1.00 51.09 137 LEU A C 1
ATOM 1051 O O . LEU A 1 137 ? -0.061 -14.031 -8.879 1.00 51.09 137 LEU A O 1
ATOM 1055 N N . ALA A 1 138 ? -0.933 -13.417 -6.875 1.00 51.22 138 ALA A N 1
ATOM 1056 C CA . ALA A 1 138 ? -1.577 -14.686 -6.527 1.00 51.22 138 ALA A CA 1
ATOM 1057 C C . ALA A 1 138 ? -2.837 -14.957 -7.361 1.00 51.22 138 ALA A C 1
ATOM 1059 O O . ALA A 1 138 ? -3.586 -13.991 -7.641 1.00 51.22 138 ALA A O 1
#

pLDDT: mean 77.46, std 15.77, range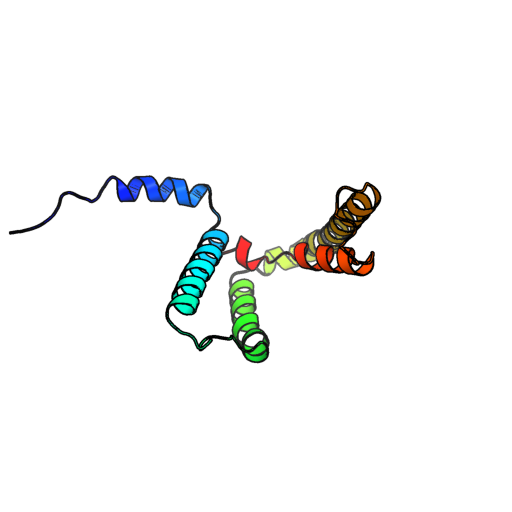 [40.44, 94.5]

Radius of gyration: 21.75 Å; chains: 1; bounding box: 48×67×43 Å

Sequence (138 aa):
MTTGYLTPEVFHLSQRFTTVVPESCMLILLGLVLGGVVLIASKKQLYQLDPALFFLFLLPTIVGDAGYFMPARLFFDNLGSILTYAVVGTLWNAFCTGFCLYAAKLLGVIDERVQADLMDFLLFGALISAVDPVAVLA

Secondary structure (DSSP, 8-state):
-----S-SHHHHHHHHHHHHS-HHHHHHHHHHHHHHHHHHH-SS---PPPHHHIIIIIHHHHHHHHHHSS-HHHHHHTHHHHHHHHHHHHHHHHHHHHHHHHHHHHTT-S-TT----HHHHHHHHHHHH---SHHHH-

InterPro domains:
  IPR004709 Na+/H+ exchanger [PR01084] (53-64)
  IPR004709 Na+/H+ exchanger [PR01084] (67-81)
  IPR004709 Na+/H+ exchanger [PR01084] (82-90)
  IPR004709 Na+/H+ exchanger [PR01084] (125-135)
  IPR006153 Cation/H+ exchanger, transmembrane domain [PF00999] (14-138)
  IPR018422 Cation/H+ exchanger, CPA1 family [PTHR10110] (12-138)